Protein AF-A0A377UXJ9-F1 (afdb_monomer_lite)

pLDDT: mean 92.92, std 9.72, range [46.94, 98.62]

InterPro domains:
  IPR009015 L-fucose isomerase, N-terminal/central domain superfamily [SSF53743] (6-87)

Structure (mmCIF, N/CA/C/O backbone):
data_AF-A0A377UXJ9-F1
#
_entry.id   AF-A0A377UXJ9-F1
#
loop_
_atom_site.group_PDB
_atom_site.id
_atom_site.type_symbol
_atom_site.label_atom_id
_atom_site.label_alt_id
_atom_site.label_comp_id
_atom_site.label_asym_id
_atom_site.label_entity_id
_atom_site.label_seq_id
_atom_site.pdbx_PDB_ins_code
_atom_site.Cartn_x
_atom_site.Cartn_y
_atom_site.Cartn_z
_atom_site.occupancy
_atom_site.B_iso_or_equiv
_atom_site.auth_seq_id
_atom_site.auth_comp_id
_atom_site.auth_asym_id
_atom_site.auth_atom_id
_atom_site.pdbx_PDB_model_num
ATOM 1 N N . MET A 1 1 ? -20.778 -7.117 20.204 1.00 46.94 1 MET A N 1
ATOM 2 C CA . MET A 1 1 ? -21.004 -6.600 18.836 1.00 46.94 1 MET A CA 1
ATOM 3 C C . MET A 1 1 ? -19.936 -5.557 18.569 1.00 46.94 1 MET A C 1
ATOM 5 O O . MET A 1 1 ? -19.892 -4.580 19.307 1.00 46.94 1 MET A O 1
ATOM 9 N N . SER A 1 2 ? -19.029 -5.795 17.619 1.00 58.06 2 SER A N 1
ATOM 10 C CA . SER A 1 2 ? -18.012 -4.796 17.272 1.00 58.06 2 SER A CA 1
ATOM 11 C C . SER A 1 2 ? -18.726 -3.605 16.635 1.00 58.06 2 SER A C 1
ATOM 13 O O . SER A 1 2 ? -19.388 -3.766 15.610 1.00 58.06 2 SER A O 1
ATOM 15 N N . ARG A 1 3 ? -18.700 -2.442 17.293 1.00 71.00 3 ARG A N 1
ATOM 16 C CA . ARG A 1 3 ? -19.246 -1.212 16.713 1.00 71.00 3 ARG A CA 1
ATOM 17 C C . ARG A 1 3 ? -18.306 -0.810 15.586 1.00 71.00 3 ARG A C 1
ATOM 19 O O . ARG A 1 3 ? -17.135 -0.548 15.843 1.00 71.00 3 ARG A O 1
ATOM 26 N N . ILE A 1 4 ? -18.814 -0.798 14.357 1.00 69.44 4 ILE A N 1
ATOM 27 C CA . ILE A 1 4 ? -18.074 -0.264 13.214 1.00 69.44 4 ILE A CA 1
ATOM 28 C C . ILE A 1 4 ? -17.710 1.193 13.557 1.00 69.44 4 ILE A C 1
ATOM 30 O O . ILE A 1 4 ? -18.602 1.944 13.968 1.00 69.44 4 ILE A O 1
ATOM 34 N N . PRO A 1 5 ? -16.424 1.581 13.476 1.00 77.56 5 PRO A N 1
ATOM 35 C CA . PRO A 1 5 ? -16.001 2.939 13.782 1.00 77.56 5 PRO A CA 1
ATOM 36 C C . PRO A 1 5 ? -16.697 3.942 12.863 1.00 77.56 5 PRO A C 1
ATOM 38 O O . PRO A 1 5 ? -17.018 3.627 11.719 1.00 77.56 5 PRO A O 1
ATOM 41 N N . GLN A 1 6 ? -16.869 5.175 13.344 1.00 82.56 6 GLN A N 1
ATOM 42 C CA . GLN A 1 6 ? -17.460 6.256 12.549 1.00 82.56 6 GLN A CA 1
ATOM 43 C C . GLN A 1 6 ? -16.643 6.559 11.281 1.00 82.56 6 GLN A C 1
ATOM 45 O O . GLN A 1 6 ? -17.209 6.997 10.284 1.00 82.56 6 GLN A O 1
ATOM 50 N N . GLN A 1 7 ? -15.334 6.280 11.308 1.00 91.94 7 GLN A N 1
ATOM 51 C CA . GLN A 1 7 ? -14.459 6.351 10.146 1.00 91.94 7 GLN A CA 1
ATOM 52 C C . GLN A 1 7 ? -13.512 5.146 10.099 1.00 91.94 7 GLN A C 1
ATOM 54 O O . GLN A 1 7 ? -12.778 4.884 11.053 1.00 91.94 7 GLN A O 1
ATOM 59 N N . LEU A 1 8 ? -13.524 4.413 8.983 1.00 95.94 8 LEU A N 1
ATOM 60 C CA . LEU A 1 8 ? -12.619 3.286 8.764 1.00 95.94 8 LEU A CA 1
ATOM 61 C C . LEU A 1 8 ? -11.235 3.773 8.337 1.00 95.94 8 LEU A C 1
ATOM 63 O O . LEU A 1 8 ? -11.090 4.792 7.666 1.00 95.94 8 LEU A O 1
ATOM 67 N N . THR A 1 9 ? -10.228 2.976 8.676 1.00 97.56 9 THR A N 1
ATOM 68 C CA . THR A 1 9 ? -8.842 3.170 8.242 1.00 97.56 9 THR A CA 1
ATOM 69 C C . THR A 1 9 ? -8.320 1.855 7.694 1.00 97.56 9 THR A C 1
ATOM 71 O O . THR A 1 9 ? -8.329 0.852 8.414 1.00 97.56 9 THR A O 1
ATOM 74 N N . MET A 1 10 ? -7.851 1.865 6.451 1.00 98.06 10 MET A N 1
ATOM 75 C CA . MET A 1 10 ? -7.338 0.687 5.758 1.00 98.06 10 MET A CA 1
ATOM 76 C C . MET A 1 10 ? -5.827 0.791 5.562 1.00 98.06 10 MET A C 1
ATOM 78 O O . MET A 1 10 ? -5.317 1.825 5.132 1.00 98.06 10 MET A O 1
ATOM 82 N N . GLY A 1 11 ? -5.108 -0.295 5.838 1.00 98.44 11 GLY A N 1
ATOM 83 C CA . GLY A 1 11 ? -3.764 -0.481 5.300 1.00 98.44 11 GLY A CA 1
ATOM 84 C C . GLY A 1 11 ? -3.879 -0.821 3.816 1.00 98.44 11 GLY A C 1
ATOM 85 O O . GLY A 1 11 ? -4.612 -1.745 3.475 1.00 98.44 11 GLY A O 1
ATOM 86 N N . VAL A 1 12 ? -3.207 -0.095 2.925 1.00 98.56 12 VAL A N 1
ATOM 87 C CA . VAL A 1 12 ? -3.272 -0.356 1.478 1.00 98.56 12 VAL A CA 1
ATOM 88 C C . VAL A 1 12 ? -1.902 -0.783 0.972 1.00 98.56 12 VAL A C 1
ATOM 90 O O . VAL A 1 12 ? -0.900 -0.119 1.230 1.00 98.56 12 VAL A O 1
ATOM 93 N N . ILE A 1 13 ? -1.870 -1.905 0.258 1.00 98.31 13 ILE A N 1
ATOM 94 C CA . ILE A 1 13 ? -0.687 -2.438 -0.420 1.00 98.31 13 ILE A CA 1
ATOM 95 C C . ILE A 1 13 ? -0.937 -2.333 -1.921 1.00 98.31 13 ILE A C 1
ATOM 97 O O . ILE A 1 13 ? -1.932 -2.870 -2.401 1.00 98.31 13 ILE A O 1
ATOM 101 N N . ILE A 1 14 ? -0.040 -1.681 -2.658 1.00 97.19 14 ILE A N 1
ATOM 102 C CA . ILE A 1 14 ? -0.059 -1.668 -4.126 1.00 97.19 14 ILE A CA 1
ATOM 103 C C . ILE A 1 14 ? 1.072 -2.576 -4.596 1.00 97.19 14 ILE A C 1
ATOM 105 O O . ILE A 1 14 ? 2.239 -2.266 -4.385 1.00 97.19 14 ILE A O 1
ATOM 109 N N . GLY A 1 15 ? 0.733 -3.732 -5.157 1.00 94.81 15 GLY A N 1
ATOM 110 C CA . GLY A 1 15 ? 1.716 -4.714 -5.604 1.00 94.81 15 GLY A CA 1
ATOM 111 C C . GLY A 1 15 ? 2.283 -4.390 -6.986 1.00 94.81 15 GLY A C 1
ATOM 112 O O . GLY A 1 15 ? 1.549 -3.938 -7.864 1.00 94.81 15 GLY A O 1
ATOM 113 N N . ASN A 1 16 ? 3.564 -4.695 -7.196 1.00 92.25 16 ASN A N 1
ATOM 114 C CA . ASN A 1 16 ? 4.192 -4.717 -8.519 1.00 92.25 16 ASN A CA 1
ATOM 115 C C . ASN A 1 16 ? 5.029 -5.994 -8.724 1.00 92.25 16 ASN A C 1
ATOM 117 O O . ASN A 1 16 ? 5.309 -6.729 -7.777 1.00 92.25 16 ASN A O 1
ATOM 121 N N . ARG A 1 17 ? 5.424 -6.275 -9.970 1.00 86.94 17 ARG A N 1
ATOM 122 C CA . ARG A 1 17 ? 6.472 -7.248 -10.314 1.00 86.94 17 ARG A CA 1
ATOM 123 C C . ARG A 1 17 ? 7.391 -6.593 -11.339 1.00 86.94 17 ARG A C 1
ATOM 125 O O . ARG A 1 17 ? 6.880 -6.012 -12.290 1.00 86.94 17 ARG A O 1
ATOM 132 N N . GLY A 1 18 ? 8.701 -6.792 -11.224 1.00 80.06 18 GLY A N 1
ATOM 133 C CA . GLY A 1 18 ? 9.708 -6.056 -12.006 1.00 80.06 18 GLY A CA 1
ATOM 134 C C . GLY A 1 18 ? 9.712 -6.235 -13.528 1.00 80.06 18 GLY A C 1
ATOM 135 O O . GLY A 1 18 ? 10.589 -5.701 -14.194 1.00 80.06 18 GLY A O 1
ATOM 136 N N . PHE A 1 19 ? 8.769 -6.985 -14.105 1.00 83.31 19 PHE A N 1
ATOM 137 C CA . PHE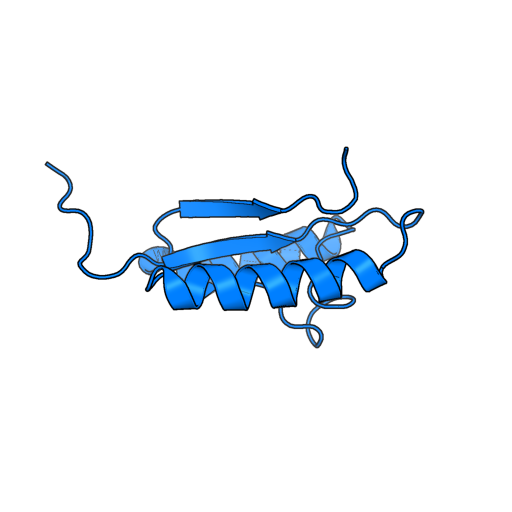 A 1 19 ? 8.564 -7.052 -15.558 1.00 83.31 19 PHE A CA 1
ATOM 138 C C . PHE A 1 19 ? 7.304 -6.313 -16.034 1.00 83.31 19 PHE A C 1
ATOM 140 O O . PHE A 1 19 ? 7.082 -6.221 -17.240 1.00 83.31 19 PHE A O 1
ATOM 147 N N . PHE A 1 20 ? 6.471 -5.804 -15.121 1.00 85.38 20 PHE A N 1
ATOM 148 C CA . PHE A 1 20 ? 5.331 -4.959 -15.460 1.00 85.38 20 PHE A CA 1
ATOM 149 C C . PHE A 1 20 ? 5.709 -3.476 -15.397 1.00 85.38 20 PHE A C 1
ATOM 151 O O . PHE A 1 20 ? 6.586 -3.100 -14.616 1.00 85.38 20 PHE A O 1
ATOM 158 N N . PRO A 1 21 ? 5.050 -2.612 -16.189 1.00 87.75 21 PRO A N 1
ATOM 159 C CA . PRO A 1 21 ? 5.327 -1.183 -16.155 1.00 87.75 21 PRO A CA 1
ATOM 160 C C . PRO A 1 21 ? 5.042 -0.577 -14.776 1.00 87.75 21 PRO A C 1
ATOM 162 O O . PRO A 1 21 ? 3.920 -0.658 -14.273 1.00 87.75 21 PRO A O 1
ATOM 165 N N . SER A 1 22 ? 6.040 0.073 -14.172 1.00 86.88 22 SER A N 1
ATOM 166 C CA . SER A 1 22 ? 5.906 0.625 -12.820 1.00 86.88 22 SER A CA 1
ATOM 167 C C . SER A 1 22 ? 4.943 1.817 -12.747 1.00 86.88 22 SER A C 1
ATOM 169 O O . SER A 1 22 ? 4.337 2.034 -11.701 1.00 86.88 22 SER A O 1
ATOM 171 N N . TYR A 1 23 ? 4.680 2.523 -13.858 1.00 92.56 23 TYR A N 1
ATOM 172 C CA . TYR A 1 23 ? 3.715 3.637 -13.890 1.00 92.56 23 TYR A CA 1
ATOM 173 C C . TYR A 1 23 ? 2.299 3.231 -13.439 1.00 92.56 23 TYR A C 1
ATOM 175 O O . TYR A 1 23 ? 1.582 4.046 -12.860 1.00 92.56 23 TYR A O 1
ATOM 183 N N . LEU A 1 24 ? 1.921 1.959 -13.612 1.00 93.56 24 LEU A N 1
ATOM 184 C CA . LEU A 1 24 ? 0.628 1.426 -13.171 1.00 93.56 24 LEU A CA 1
ATOM 185 C C . LEU A 1 24 ? 0.467 1.457 -11.641 1.00 93.56 24 LEU A C 1
ATOM 187 O O . LEU A 1 24 ? -0.651 1.548 -11.137 1.00 93.56 24 LEU A O 1
ATOM 191 N N . VAL A 1 25 ? 1.571 1.445 -10.883 1.00 94.56 25 VAL A N 1
ATOM 192 C CA . VAL A 1 25 ? 1.560 1.647 -9.423 1.00 94.56 25 VAL A CA 1
ATOM 193 C C . VAL A 1 25 ? 1.106 3.065 -9.081 1.00 94.56 25 VAL A C 1
ATOM 195 O O . VAL A 1 25 ? 0.279 3.248 -8.186 1.00 94.56 25 VAL A O 1
ATOM 198 N N . ALA A 1 26 ? 1.619 4.067 -9.801 1.00 94.50 26 ALA A N 1
ATOM 199 C CA . ALA A 1 26 ? 1.262 5.465 -9.586 1.00 94.50 26 ALA A CA 1
ATOM 200 C C . ALA A 1 26 ? -0.207 5.727 -9.955 1.00 94.50 26 ALA A C 1
ATOM 202 O O . ALA A 1 26 ? -0.941 6.302 -9.153 1.00 94.50 26 ALA A O 1
ATOM 203 N N . GLU A 1 27 ? -0.668 5.217 -11.100 1.00 95.81 27 GLU A N 1
ATOM 204 C CA . GLU A 1 27 ? -2.077 5.320 -11.506 1.00 95.81 27 GLU A CA 1
ATOM 205 C C . GLU A 1 27 ? -3.013 4.650 -10.488 1.00 95.81 27 GLU A C 1
ATOM 207 O O . GLU A 1 27 ? -4.012 5.239 -10.066 1.00 95.81 27 GLU A O 1
ATOM 212 N N . ALA A 1 28 ? -2.668 3.443 -10.026 1.00 95.88 28 ALA A N 1
ATOM 213 C CA . ALA A 1 28 ? -3.439 2.740 -9.004 1.00 95.88 28 ALA A CA 1
ATOM 214 C C . ALA A 1 28 ? -3.508 3.530 -7.693 1.00 95.88 28 ALA A C 1
ATOM 216 O O . ALA A 1 28 ? -4.562 3.579 -7.054 1.00 95.88 28 ALA A O 1
ATOM 217 N N . ARG A 1 29 ? -2.406 4.177 -7.297 1.00 96.38 29 ARG A N 1
ATOM 218 C CA . ARG A 1 29 ? -2.356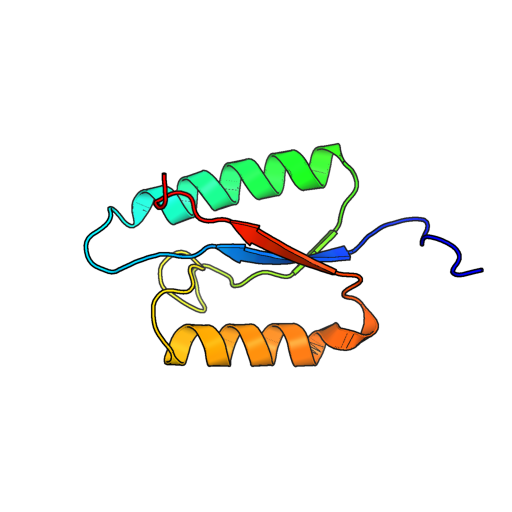 5.040 -6.114 1.00 96.38 29 ARG A CA 1
ATOM 219 C C . ARG A 1 29 ? -3.311 6.220 -6.246 1.00 96.38 29 ARG A C 1
ATOM 221 O O . ARG A 1 29 ? -4.099 6.457 -5.333 1.00 96.38 29 ARG A O 1
ATOM 228 N N . GLU A 1 30 ? -3.258 6.946 -7.358 1.00 96.88 30 GLU A N 1
ATOM 229 C CA . GLU A 1 30 ? -4.121 8.108 -7.600 1.00 96.88 30 GLU A CA 1
ATOM 230 C C . GLU A 1 30 ? -5.604 7.723 -7.555 1.00 96.88 30 GLU A C 1
ATOM 232 O O . GLU A 1 30 ? -6.402 8.350 -6.851 1.00 96.88 30 GLU A O 1
ATOM 237 N N . GLN A 1 31 ? -5.963 6.632 -8.236 1.00 97.44 31 GLN A N 1
ATOM 238 C CA . GLN A 1 31 ? -7.328 6.109 -8.248 1.00 97.44 31 GLN A CA 1
ATOM 239 C C . GLN A 1 31 ? -7.786 5.663 -6.854 1.00 97.44 31 GLN A C 1
ATOM 241 O O . GLN A 1 31 ? -8.910 5.971 -6.445 1.00 97.44 31 GLN A O 1
ATOM 246 N N . ALA A 1 32 ? -6.916 4.979 -6.103 1.00 96.88 32 ALA A N 1
ATOM 247 C CA . ALA A 1 32 ? -7.194 4.535 -4.744 1.00 96.88 32 ALA A CA 1
ATOM 248 C C . ALA A 1 32 ? -7.427 5.718 -3.799 1.00 96.88 32 ALA A C 1
ATOM 250 O O . ALA A 1 32 ? -8.441 5.748 -3.104 1.00 96.88 32 ALA A O 1
ATOM 251 N N . VAL A 1 33 ? -6.539 6.718 -3.803 1.00 96.88 33 VAL A N 1
ATOM 252 C CA . VAL A 1 33 ? -6.671 7.926 -2.971 1.00 96.88 33 VAL A CA 1
ATOM 253 C C . VAL A 1 33 ? -7.985 8.644 -3.269 1.00 96.88 33 VAL A C 1
ATOM 255 O O . VAL A 1 33 ? -8.734 8.972 -2.345 1.00 96.88 33 VAL A O 1
ATOM 258 N N . ALA A 1 34 ? -8.314 8.832 -4.550 1.00 98.19 34 ALA A N 1
ATOM 259 C CA . ALA A 1 34 ? -9.565 9.463 -4.949 1.00 98.19 34 ALA A CA 1
ATOM 260 C C . ALA A 1 34 ? -10.793 8.659 -4.487 1.00 98.19 34 ALA A C 1
ATOM 262 O O . ALA A 1 34 ? -11.764 9.239 -3.999 1.00 98.19 34 ALA A O 1
ATOM 263 N N . LEU A 1 35 ? -10.768 7.328 -4.619 1.00 97.88 35 LEU A N 1
ATOM 264 C CA . LEU A 1 35 ? -11.870 6.459 -4.207 1.00 97.88 35 LEU A CA 1
ATOM 265 C C . LEU A 1 35 ? -12.055 6.438 -2.686 1.00 97.88 35 LEU A C 1
ATOM 267 O O . LEU A 1 35 ? -13.165 6.673 -2.213 1.00 97.88 35 LEU A O 1
ATOM 271 N N . PHE A 1 36 ? -10.993 6.182 -1.920 1.00 97.69 36 PHE A N 1
ATOM 272 C CA . PHE A 1 36 ? -11.069 6.112 -0.460 1.00 97.69 36 PHE A CA 1
ATOM 273 C C . PHE A 1 36 ? -11.496 7.447 0.150 1.00 97.69 36 PHE A C 1
ATOM 275 O O . PHE A 1 36 ? -12.339 7.455 1.046 1.00 97.69 36 PHE A O 1
ATOM 282 N N . SER A 1 37 ? -11.019 8.567 -0.404 1.00 96.75 37 SER A N 1
ATOM 283 C CA . SER A 1 37 ? -11.463 9.907 -0.010 1.00 96.75 37 SER A CA 1
ATOM 284 C C . SER A 1 37 ? -12.974 10.093 -0.200 1.00 96.75 37 SER A C 1
ATOM 286 O O . SER A 1 37 ? -13.669 10.474 0.742 1.00 96.75 37 SER A O 1
ATOM 288 N N . ARG A 1 38 ? -13.526 9.721 -1.368 1.00 97.75 38 ARG A N 1
ATOM 289 C CA . ARG A 1 38 ? -14.983 9.777 -1.615 1.00 97.75 38 ARG A CA 1
ATOM 290 C C . ARG A 1 38 ? -15.792 8.889 -0.669 1.00 97.75 38 ARG A C 1
ATOM 292 O O . ARG A 1 38 ? -16.934 9.215 -0.366 1.00 97.75 38 ARG A O 1
ATOM 299 N N . LEU A 1 39 ? -15.219 7.772 -0.225 1.00 96.31 39 LEU A N 1
ATOM 300 C CA . LEU A 1 39 ? -15.851 6.843 0.715 1.00 96.31 39 LEU A CA 1
ATOM 301 C C . LEU A 1 39 ? -15.666 7.251 2.186 1.00 96.31 39 LEU A C 1
ATOM 303 O O . LEU A 1 39 ? -16.181 6.569 3.070 1.00 96.31 39 LEU A O 1
ATOM 307 N N . GLY A 1 40 ? -14.927 8.329 2.466 1.00 96.19 40 GLY A N 1
ATOM 308 C CA . GLY A 1 40 ? -14.599 8.743 3.829 1.00 96.19 40 GLY A CA 1
ATOM 309 C C . GLY A 1 40 ? -13.692 7.751 4.563 1.00 96.19 40 GLY A C 1
ATOM 310 O O . GLY A 1 40 ? -13.718 7.698 5.788 1.00 96.19 40 GLY A O 1
ATOM 311 N N . ILE A 1 41 ? -12.898 6.958 3.841 1.00 97.31 41 ILE A N 1
ATOM 312 C CA . ILE A 1 41 ? -11.999 5.944 4.401 1.00 97.31 41 ILE A CA 1
ATOM 313 C C . ILE A 1 41 ? -10.583 6.517 4.481 1.00 97.31 41 ILE A C 1
ATOM 315 O O . ILE A 1 41 ? -10.021 6.957 3.480 1.00 97.31 41 ILE A O 1
ATOM 319 N N . ASN A 1 42 ? -9.9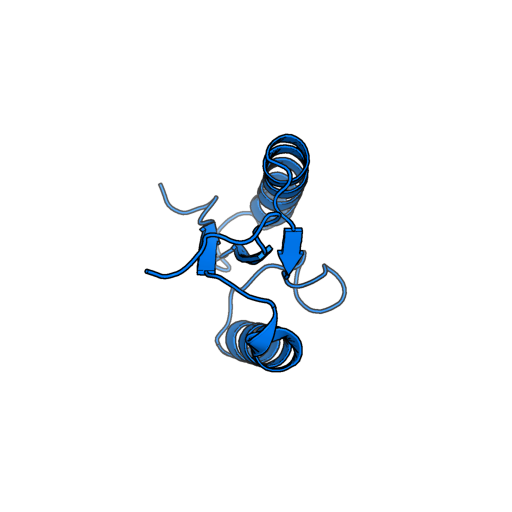80 6.466 5.666 1.00 97.75 42 ASN A N 1
ATOM 320 C CA . ASN A 1 42 ? -8.572 6.803 5.846 1.00 97.75 42 ASN A CA 1
ATOM 321 C C . ASN A 1 42 ? -7.681 5.678 5.309 1.00 97.75 42 ASN A C 1
ATOM 323 O O . ASN A 1 42 ? -8.029 4.498 5.378 1.00 97.75 42 ASN A O 1
ATOM 327 N N . THR A 1 43 ? -6.486 6.023 4.842 1.00 98.12 43 THR A N 1
ATOM 328 C CA . THR A 1 43 ? -5.541 5.041 4.300 1.00 98.12 43 THR A CA 1
ATOM 329 C C . THR A 1 43 ? -4.156 5.189 4.901 1.00 98.12 43 THR A C 1
ATOM 331 O O . THR A 1 43 ? -3.665 6.303 5.061 1.00 98.12 43 THR A O 1
ATOM 334 N N . ILE A 1 44 ? -3.504 4.060 5.160 1.00 98.31 44 ILE A N 1
ATOM 335 C CA . ILE A 1 44 ? -2.082 3.971 5.495 1.00 98.31 44 ILE A CA 1
ATOM 336 C C . ILE A 1 44 ? -1.425 3.103 4.425 1.00 98.31 44 ILE A C 1
ATOM 338 O O . ILE A 1 44 ? -1.755 1.928 4.293 1.00 98.31 44 ILE A O 1
ATOM 342 N N . MET A 1 45 ? -0.520 3.677 3.642 1.00 97.81 45 MET A N 1
ATOM 343 C CA . MET A 1 45 ? 0.181 2.995 2.552 1.00 97.81 45 MET A CA 1
ATOM 344 C C . MET A 1 45 ? 1.577 3.585 2.388 1.00 97.81 45 MET A C 1
ATOM 346 O O . MET A 1 45 ? 1.821 4.698 2.852 1.00 97.81 45 MET A O 1
ATOM 350 N N . LEU A 1 46 ? 2.482 2.848 1.746 1.00 97.94 46 LEU A N 1
ATOM 351 C CA . LEU A 1 46 ? 3.836 3.333 1.485 1.00 97.94 46 LEU A CA 1
ATOM 352 C C . LEU A 1 46 ? 3.817 4.585 0.611 1.00 97.94 46 LEU A C 1
ATOM 354 O O . LEU A 1 46 ? 2.997 4.703 -0.294 1.00 97.94 46 LEU A O 1
ATOM 358 N N . ASP A 1 47 ? 4.722 5.515 0.874 1.00 94.12 47 ASP A N 1
ATOM 359 C CA . ASP A 1 47 ? 4.967 6.710 0.069 1.00 94.12 47 ASP A CA 1
ATOM 360 C C . ASP A 1 47 ? 5.995 6.445 -1.055 1.00 94.12 47 ASP A C 1
ATOM 362 O O . ASP A 1 47 ? 6.857 5.576 -0.878 1.00 94.12 47 ASP A O 1
ATOM 366 N N . PRO A 1 48 ? 5.965 7.178 -2.191 1.00 94.56 48 PRO A N 1
ATOM 367 C CA . PRO A 1 48 ? 6.996 7.086 -3.229 1.00 94.56 48 PRO A CA 1
ATOM 368 C C . PRO A 1 48 ? 8.429 7.352 -2.748 1.00 94.56 48 PRO A C 1
ATOM 370 O O . PRO A 1 48 ? 9.374 6.948 -3.415 1.00 94.56 48 PRO A O 1
ATOM 373 N N . SER A 1 49 ? 8.613 7.999 -1.595 1.00 95.50 49 SER A N 1
ATOM 374 C CA . SER A 1 49 ? 9.924 8.156 -0.953 1.00 95.50 49 SER A CA 1
ATOM 375 C C . SER A 1 49 ? 10.413 6.913 -0.195 1.00 95.50 49 SER A C 1
ATOM 377 O O . SER A 1 49 ? 11.596 6.825 0.129 1.00 95.50 49 SER A O 1
ATOM 379 N N . GLN A 1 50 ? 9.536 5.948 0.106 1.00 96.06 50 GLN A N 1
ATOM 380 C CA . GLN A 1 50 ? 9.870 4.757 0.901 1.00 96.06 50 GLN A CA 1
ATOM 381 C C . GLN A 1 50 ? 10.237 3.542 0.040 1.00 96.06 50 GLN A C 1
ATOM 383 O O . GLN A 1 50 ? 10.994 2.685 0.490 1.00 96.06 50 GLN A O 1
ATOM 388 N N . THR A 1 51 ? 9.673 3.458 -1.167 1.00 96.00 51 THR A N 1
ATOM 389 C CA . THR A 1 51 ? 9.816 2.363 -2.149 1.00 96.00 51 THR A CA 1
ATOM 390 C C . THR A 1 51 ? 9.491 2.902 -3.544 1.00 96.00 51 THR A C 1
ATOM 392 O O . THR A 1 51 ? 8.899 3.977 -3.646 1.00 96.00 51 THR A O 1
ATOM 395 N N . GLU A 1 52 ? 9.815 2.169 -4.613 1.00 93.62 52 GLU A N 1
ATOM 396 C CA . GLU A 1 52 ? 9.519 2.602 -5.987 1.00 93.62 52 GLU A CA 1
ATOM 397 C C . GLU A 1 52 ? 8.025 2.918 -6.166 1.00 93.62 52 GLU A C 1
ATOM 399 O O . GLU A 1 52 ? 7.169 2.040 -6.064 1.00 93.62 52 GLU A O 1
ATOM 404 N N . LEU A 1 53 ? 7.711 4.203 -6.378 1.00 94.81 53 LEU A N 1
ATOM 405 C CA . LEU A 1 53 ? 6.348 4.738 -6.535 1.00 94.81 53 LEU A CA 1
ATOM 406 C C . LEU A 1 53 ? 5.385 4.412 -5.368 1.00 94.81 53 LEU A C 1
ATOM 408 O O . LEU A 1 53 ? 4.173 4.612 -5.470 1.00 94.81 53 LEU A O 1
ATOM 412 N N . GLY A 1 54 ? 5.917 3.956 -4.230 1.00 95.44 54 GLY A N 1
ATOM 413 C CA . GLY A 1 54 ? 5.135 3.497 -3.082 1.00 95.44 54 GLY A CA 1
ATOM 414 C C . GLY A 1 54 ? 4.550 2.091 -3.263 1.00 95.44 54 GLY A C 1
ATOM 415 O O . GLY A 1 54 ? 3.585 1.747 -2.578 1.00 95.44 54 GLY A O 1
ATOM 416 N N . GLY A 1 55 ? 5.082 1.313 -4.208 1.00 95.44 55 GLY A N 1
ATOM 417 C CA . GLY A 1 55 ? 4.694 -0.067 -4.471 1.00 95.44 55 GLY A CA 1
ATOM 418 C C . GLY A 1 55 ? 5.454 -1.088 -3.620 1.00 95.44 55 GLY A C 1
ATOM 419 O O . GLY A 1 55 ? 6.528 -0.830 -3.085 1.00 95.44 55 GLY A O 1
ATOM 420 N N . VAL A 1 56 ? 4.894 -2.291 -3.517 1.00 97.00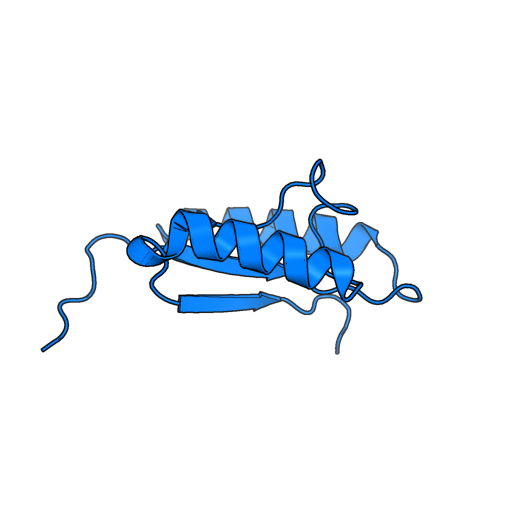 56 VAL A N 1
ATOM 421 C CA . VAL A 1 56 ? 5.538 -3.458 -2.909 1.00 97.00 56 VAL A CA 1
ATOM 422 C C . VAL A 1 56 ? 5.854 -4.461 -4.007 1.00 97.00 56 VAL A C 1
ATOM 424 O O . VAL A 1 56 ? 4.952 -5.102 -4.547 1.00 97.00 56 VAL A O 1
ATOM 427 N N . GLU A 1 57 ? 7.137 -4.608 -4.323 1.00 94.81 57 GLU A N 1
ATOM 428 C CA . GLU A 1 57 ? 7.608 -5.527 -5.361 1.00 94.81 57 GLU A CA 1
ATOM 429 C C . GLU A 1 57 ? 8.477 -6.644 -4.782 1.00 94.81 57 GLU A C 1
ATOM 431 O O . GLU A 1 57 ? 8.329 -7.823 -5.111 1.00 94.81 57 GLU A O 1
ATOM 436 N N . THR A 1 58 ? 9.382 -6.279 -3.881 1.00 95.44 58 THR A N 1
ATOM 437 C CA . THR A 1 58 ? 10.365 -7.187 -3.306 1.00 95.44 58 THR A CA 1
ATOM 438 C C . THR A 1 58 ? 9.996 -7.595 -1.883 1.00 95.44 58 THR A C 1
ATOM 440 O O . THR A 1 58 ? 9.203 -6.965 -1.178 1.00 95.44 58 THR A O 1
ATOM 443 N N . ARG A 1 59 ? 10.661 -8.645 -1.383 1.00 96.38 59 ARG A N 1
ATOM 444 C CA . ARG A 1 59 ? 10.571 -9.016 0.036 1.00 96.38 59 ARG A CA 1
ATOM 445 C C . ARG A 1 59 ? 11.045 -7.888 0.962 1.00 96.38 59 ARG A C 1
ATOM 447 O O . ARG A 1 59 ? 10.601 -7.828 2.108 1.00 96.38 59 ARG A O 1
ATOM 454 N N . GLN A 1 60 ? 11.965 -7.038 0.506 1.00 97.81 60 GLN A N 1
ATOM 455 C CA . GLN A 1 60 ? 12.441 -5.911 1.300 1.00 97.81 60 GLN A CA 1
ATOM 456 C C . GLN A 1 60 ? 11.354 -4.837 1.420 1.00 97.81 60 GLN A C 1
ATOM 458 O O . GLN A 1 60 ? 11.080 -4.399 2.535 1.00 97.81 60 GLN A O 1
ATOM 463 N N . ASP A 1 61 ? 10.652 -4.522 0.331 1.00 97.75 61 ASP A N 1
ATOM 464 C CA . ASP A 1 61 ? 9.514 -3.589 0.344 1.00 97.75 61 ASP A CA 1
ATOM 465 C C . ASP A 1 61 ? 8.400 -4.088 1.265 1.00 97.75 61 ASP A C 1
ATOM 467 O O . ASP A 1 61 ? 7.856 -3.334 2.072 1.00 97.75 61 ASP A O 1
ATOM 471 N N . ALA A 1 62 ? 8.126 -5.397 1.238 1.00 97.81 62 ALA A N 1
ATOM 472 C CA . ALA A 1 62 ? 7.147 -6.014 2.127 1.00 97.81 62 ALA A CA 1
ATOM 473 C C . ALA A 1 62 ? 7.506 -5.831 3.614 1.00 97.81 62 ALA A C 1
ATOM 475 O O . ALA A 1 62 ? 6.615 -5.632 4.440 1.00 97.81 62 ALA A O 1
ATOM 476 N N . LYS A 1 63 ? 8.798 -5.849 3.976 1.00 98.50 63 LYS A N 1
ATOM 477 C CA . LYS A 1 63 ? 9.240 -5.554 5.351 1.00 98.50 63 LYS A CA 1
ATOM 478 C C . LYS A 1 63 ? 9.043 -4.083 5.715 1.00 98.50 63 LYS A C 1
ATOM 480 O O . LYS A 1 63 ? 8.619 -3.807 6.833 1.00 98.50 63 LYS A O 1
ATOM 485 N N . ILE A 1 64 ? 9.325 -3.159 4.794 1.00 98.56 64 ILE A N 1
ATOM 486 C CA . ILE A 1 64 ? 9.102 -1.719 5.004 1.00 98.56 64 ILE A CA 1
ATOM 487 C C . ILE A 1 64 ? 7.602 -1.455 5.209 1.00 98.56 64 ILE A C 1
ATOM 489 O O . ILE A 1 64 ? 7.214 -0.784 6.165 1.00 98.56 64 ILE A O 1
ATOM 493 N N . CYS A 1 65 ? 6.746 -2.064 4.382 1.00 98.62 65 CYS A N 1
ATOM 494 C CA . CYS A 1 65 ? 5.292 -1.995 4.533 1.00 98.62 65 CYS A CA 1
ATOM 495 C C . CYS A 1 65 ? 4.823 -2.589 5.868 1.00 98.62 65 CYS A C 1
ATOM 497 O O . CYS A 1 65 ? 3.987 -1.997 6.552 1.00 98.62 65 CYS A O 1
ATOM 499 N N . ALA A 1 66 ? 5.369 -3.744 6.261 1.00 98.50 66 ALA A N 1
ATOM 500 C CA . ALA A 1 66 ? 5.038 -4.377 7.533 1.00 98.50 66 ALA A CA 1
ATOM 501 C C . ALA A 1 66 ? 5.409 -3.485 8.727 1.00 98.50 66 ALA A C 1
ATOM 503 O O . ALA A 1 66 ? 4.635 -3.399 9.677 1.00 98.50 66 ALA A O 1
ATOM 504 N N . GLU A 1 67 ? 6.542 -2.781 8.671 1.00 98.56 67 GLU A N 1
ATOM 505 C CA . GLU A 1 67 ? 6.945 -1.834 9.714 1.00 98.56 67 GLU A CA 1
ATOM 506 C C . GLU A 1 67 ? 6.014 -0.616 9.789 1.00 98.56 67 GLU A C 1
ATOM 508 O O . GLU A 1 67 ? 5.589 -0.216 10.879 1.00 98.56 67 GLU A O 1
ATOM 513 N N . LEU A 1 68 ? 5.634 -0.064 8.630 1.00 98.62 68 LEU A N 1
ATOM 514 C CA . LEU A 1 68 ? 4.656 1.020 8.549 1.00 98.62 68 LEU A CA 1
ATOM 515 C C . LEU A 1 68 ? 3.324 0.598 9.182 1.00 98.62 68 LEU A C 1
ATOM 517 O O . LEU A 1 68 ? 2.763 1.329 10.003 1.00 98.62 68 LEU A O 1
ATOM 521 N N . PHE A 1 69 ? 2.830 -0.591 8.830 1.00 98.56 69 PHE A N 1
ATOM 522 C CA . PHE A 1 69 ? 1.576 -1.118 9.367 1.00 98.56 69 PHE A CA 1
ATOM 523 C C . PHE A 1 69 ? 1.695 -1.422 10.857 1.00 98.56 69 PHE A C 1
ATOM 525 O O . PHE A 1 69 ? 0.771 -1.123 11.607 1.00 98.56 69 PHE A O 1
ATOM 532 N N . ARG A 1 70 ? 2.840 -1.939 11.317 1.00 98.44 70 ARG A N 1
ATOM 533 C CA . ARG A 1 70 ? 3.107 -2.190 12.738 1.00 98.44 70 ARG A CA 1
ATOM 534 C C . ARG A 1 70 ? 3.048 -0.906 13.560 1.00 98.44 70 ARG A C 1
ATOM 536 O O . ARG A 1 70 ? 2.406 -0.902 14.606 1.00 98.44 70 ARG A O 1
ATOM 543 N N . THR A 1 71 ? 3.641 0.178 13.060 1.00 98.38 71 THR A N 1
ATOM 544 C CA . THR A 1 71 ? 3.600 1.511 13.691 1.00 98.38 71 THR A CA 1
ATOM 545 C C . THR A 1 71 ? 2.174 2.058 13.819 1.00 98.38 71 THR A C 1
ATOM 547 O O . THR A 1 71 ? 1.875 2.813 14.740 1.00 98.38 71 THR A O 1
ATOM 550 N N . HIS A 1 72 ? 1.265 1.647 12.932 1.00 98.12 72 HIS A N 1
ATOM 551 C CA . HIS A 1 72 ? -0.122 2.117 12.905 1.00 98.12 72 HIS A CA 1
ATOM 552 C C . HIS A 1 72 ? -1.153 1.029 13.240 1.00 98.12 72 HIS A C 1
ATOM 554 O O . HIS A 1 72 ? -2.341 1.205 12.963 1.00 98.12 72 HIS A O 1
ATOM 560 N N . ARG A 1 73 ? -0.724 -0.090 13.837 1.00 97.31 73 ARG A N 1
ATOM 561 C CA . ARG A 1 73 ? -1.544 -1.302 14.008 1.00 97.31 73 ARG A CA 1
ATOM 562 C C . ARG A 1 73 ? -2.863 -1.064 14.740 1.00 97.31 73 ARG A C 1
ATOM 564 O O . ARG A 1 73 ? -3.858 -1.679 14.388 1.00 97.31 73 ARG A O 1
ATOM 571 N N . ASP A 1 74 ? -2.879 -0.144 15.701 1.00 96.38 74 ASP A N 1
ATOM 572 C CA . ASP A 1 74 ? -4.0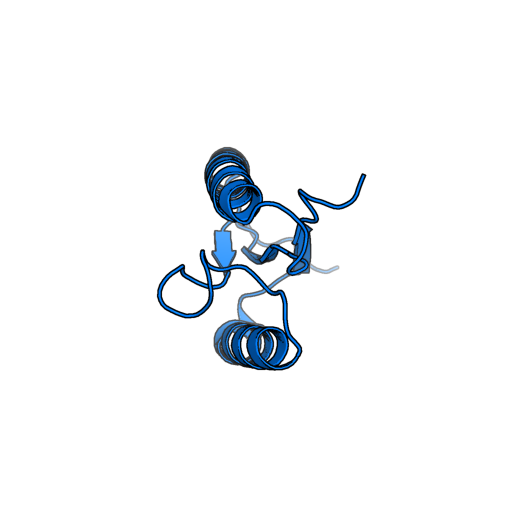68 0.160 16.506 1.00 96.38 74 ASP A CA 1
ATOM 573 C C . ASP A 1 74 ? -5.077 1.046 15.757 1.00 96.38 74 ASP A C 1
ATOM 575 O O . ASP A 1 74 ? -6.213 1.206 16.195 1.00 96.38 74 ASP A O 1
ATOM 579 N N . LYS A 1 75 ? -4.672 1.630 14.621 1.00 96.31 75 LYS A N 1
ATOM 580 C CA . LYS A 1 75 ? -5.530 2.446 13.753 1.00 96.31 75 LYS A CA 1
ATOM 581 C C . LYS A 1 75 ? -6.092 1.654 12.576 1.00 96.31 75 LYS A C 1
ATOM 583 O O . LYS A 1 75 ? -7.114 2.056 12.035 1.00 96.31 75 LYS A O 1
ATOM 588 N N . ILE A 1 76 ? -5.414 0.593 12.133 1.00 97.19 76 ILE A N 1
ATOM 589 C CA . ILE A 1 76 ? -5.779 -0.169 10.933 1.00 97.19 76 ILE A CA 1
ATOM 590 C C . ILE A 1 76 ? -6.905 -1.153 11.263 1.00 97.19 76 ILE A C 1
ATOM 592 O O . ILE A 1 76 ? -6.745 -2.045 12.090 1.00 97.19 76 ILE A O 1
ATOM 596 N N . HIS A 1 77 ? -8.029 -1.026 10.561 1.00 96.62 77 HIS A N 1
ATOM 597 C CA . HIS A 1 77 ? -9.199 -1.894 10.731 1.00 96.62 77 HIS A CA 1
ATOM 598 C C . HIS A 1 77 ? -9.203 -3.082 9.761 1.00 96.62 77 HIS A C 1
ATOM 600 O O . HIS A 1 77 ? -9.882 -4.078 9.997 1.00 96.62 77 HIS A O 1
ATOM 606 N N . GLY A 1 78 ? -8.451 -2.980 8.667 1.00 96.44 78 GLY A N 1
ATOM 607 C CA . GLY A 1 78 ? -8.322 -4.022 7.659 1.00 96.44 78 GLY A CA 1
ATOM 608 C C . GLY A 1 78 ? -7.271 -3.666 6.614 1.00 96.44 78 GLY A C 1
ATOM 609 O O . GLY A 1 78 ? -6.733 -2.558 6.611 1.00 96.44 78 GLY A O 1
ATOM 610 N N . VAL A 1 79 ? -6.983 -4.612 5.721 1.00 98.06 79 VAL A N 1
ATOM 611 C CA . VAL A 1 79 ? -5.991 -4.447 4.651 1.00 98.06 79 VAL A CA 1
ATOM 612 C C . VAL A 1 79 ? -6.662 -4.595 3.289 1.00 98.06 79 VAL A C 1
ATOM 614 O O . VAL A 1 79 ? -7.455 -5.511 3.088 1.00 98.06 79 VAL A O 1
ATOM 617 N N . VAL A 1 80 ? -6.323 -3.705 2.357 1.00 98.06 80 VAL A N 1
ATOM 618 C CA . VAL A 1 80 ? -6.680 -3.789 0.936 1.00 98.06 80 VAL A CA 1
ATOM 619 C C . VAL A 1 80 ? -5.407 -4.024 0.134 1.00 98.06 80 VAL A C 1
ATOM 621 O O . VAL A 1 80 ? -4.422 -3.307 0.303 1.00 98.06 80 VAL A O 1
ATOM 624 N N . VAL A 1 81 ? -5.432 -5.016 -0.753 1.00 97.12 81 VAL A N 1
ATOM 625 C CA . VAL A 1 81 ? -4.324 -5.303 -1.668 1.00 97.12 81 VAL A CA 1
ATOM 626 C C . VAL A 1 81 ? -4.778 -4.983 -3.085 1.00 97.12 81 VAL A C 1
ATOM 628 O O . VAL A 1 81 ? -5.737 -5.571 -3.579 1.00 97.12 81 VAL A O 1
ATOM 631 N N . LEU A 1 82 ? -4.098 -4.034 -3.719 1.00 96.31 82 LEU A N 1
ATOM 632 C CA . LEU A 1 82 ? -4.314 -3.622 -5.098 1.00 96.31 82 LEU A CA 1
ATOM 633 C C . LEU A 1 82 ? -3.243 -4.267 -5.971 1.00 96.31 82 LEU A C 1
ATOM 635 O O . LEU A 1 82 ? -2.049 -4.120 -5.711 1.00 96.31 82 LEU A O 1
ATOM 639 N N . LEU A 1 83 ? -3.677 -4.981 -7.006 1.00 94.38 83 LEU A N 1
ATOM 640 C CA . LEU A 1 83 ? -2.807 -5.663 -7.959 1.00 94.38 83 LEU A CA 1
ATOM 641 C C . LEU A 1 83 ? -3.079 -5.112 -9.369 1.00 94.38 83 LEU A C 1
ATOM 643 O O . LEU A 1 83 ? -3.687 -5.808 -10.176 1.00 94.38 83 LEU A O 1
ATOM 647 N N . PRO A 1 84 ? -2.668 -3.866 -9.679 1.00 91.38 84 PRO A N 1
ATOM 648 C CA . PRO A 1 84 ? -3.003 -3.215 -10.954 1.00 91.38 84 PRO A CA 1
ATOM 649 C C . PRO A 1 84 ? -2.436 -3.941 -12.179 1.00 91.38 84 PRO A C 1
ATOM 651 O O . PRO A 1 84 ? -2.923 -3.770 -13.291 1.00 91.38 84 PRO A O 1
ATOM 654 N N . ASN A 1 85 ? -1.429 -4.783 -11.953 1.00 84.38 85 ASN A N 1
ATOM 655 C CA 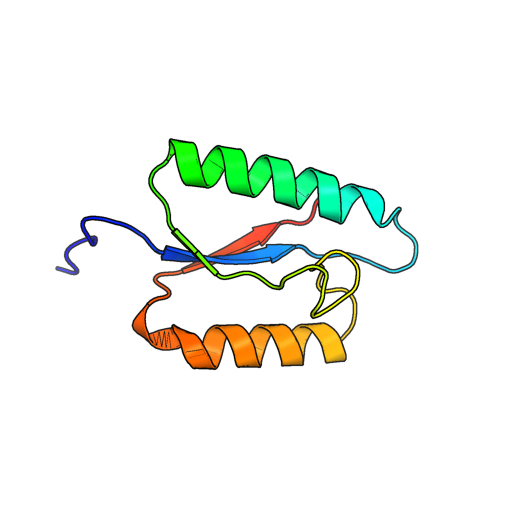. ASN A 1 85 ? -0.681 -5.480 -12.992 1.00 84.38 85 ASN A CA 1
ATOM 656 C C . ASN A 1 85 ? -1.045 -6.968 -13.073 1.00 84.38 85 ASN A C 1
ATOM 658 O O . ASN A 1 85 ? -0.430 -7.713 -13.829 1.00 84.38 85 ASN A O 1
ATOM 662 N N . PHE A 1 86 ? -1.994 -7.425 -12.250 1.00 73.06 86 PHE A N 1
ATOM 663 C CA . PHE A 1 86 ? -2.421 -8.817 -12.197 1.00 73.06 86 PHE A CA 1
ATOM 664 C C . PHE A 1 86 ? -3.886 -8.901 -12.633 1.00 73.06 86 PHE A C 1
ATOM 666 O O . PHE A 1 86 ? -4.797 -8.663 -11.841 1.00 73.06 86 PHE A O 1
ATOM 673 N N . GLY A 1 87 ? -4.075 -9.213 -13.914 1.00 54.97 87 GLY A N 1
ATOM 674 C CA . GLY A 1 87 ? -5.348 -9.522 -14.559 1.00 54.97 87 GLY A CA 1
ATOM 675 C C . GLY A 1 87 ? -5.202 -10.771 -15.409 1.00 54.97 87 GLY A C 1
ATOM 676 O O . GLY A 1 87 ? -4.110 -10.938 -15.999 1.00 54.97 87 GLY A O 1
#

Secondary structure (DSSP, 8-state):
--PPPSS-EEEEEEB--TTS-THHHHHHHHHHHHHHHHTT-EEE---TTTSGGG-B-SHHHHHHHHHHHHHTTTT--EEEEE-TT--

Radius of gyration: 13.27 Å; chains: 1; bounding box: 33×19×35 Å

Foldseek 3Di:
DPDDDPEAEEEEAEADEVVDDLVLSLVVVVVVVVVCVVVRHHYQFAPCVQDPNRHDHDPVSVVSSVVSCVVCVVRHPYYHYHYSPDD

Organism: Klebsiella pneumoniae (NCBI:txid573)

Sequence (87 aa):
MSRIPQQLTMGVIIGNRGFFPSYLVAEAREQAVALFSRLGINTIMLDPSQTELGGVETRQDAKICAELFRTHRDKIHGVVVLLPNFG